Protein AF-A0A381PI68-F1 (afdb_monomer)

Foldseek 3Di:
DDWFWAWDWDQDPVDNVDTDIDIDTDDDVVVVVCVVVPGDTPDPPPPPPDDDPDDDDDDDPDPDDPVPDPDDDDDDDPVNVVVVCVVPNPDCVVVQCPDPQKDWAQPDPPVRDIQIDGNNHGSVPDDDDD

Organism: NCBI:txid408172

pLDDT: mean 78.52, std 11.23, range [45.91, 93.75]

Structure (mmCIF, N/CA/C/O backbone):
data_AF-A0A381PI68-F1
#
_entry.id   AF-A0A381PI68-F1
#
loop_
_atom_site.group_PDB
_atom_site.id
_atom_site.type_symbol
_atom_site.label_atom_id
_atom_site.label_alt_id
_atom_site.label_comp_id
_atom_site.label_asym_id
_atom_site.label_entity_id
_atom_site.label_seq_id
_atom_site.pdbx_PDB_ins_code
_atom_site.Cartn_x
_atom_site.Cartn_y
_atom_site.Cartn_z
_atom_site.occupancy
_atom_site.B_iso_or_equiv
_atom_site.auth_seq_id
_atom_site.auth_comp_id
_atom_site.auth_asym_id
_atom_site.auth_atom_id
_atom_site.pdbx_PDB_model_num
ATOM 1 N N . MET A 1 1 ? 10.286 -44.951 -38.950 1.00 45.91 1 MET A N 1
ATOM 2 C CA . MET A 1 1 ? 8.898 -45.271 -39.350 1.00 45.91 1 MET A CA 1
ATOM 3 C C . MET A 1 1 ? 8.007 -44.981 -38.154 1.00 45.91 1 MET A C 1
ATOM 5 O O . MET A 1 1 ? 8.326 -45.469 -37.080 1.00 45.91 1 MET A O 1
ATOM 9 N N . ALA A 1 2 ? 7.005 -44.110 -38.291 1.00 53.59 2 ALA A N 1
ATOM 10 C CA . ALA A 1 2 ? 6.186 -43.659 -37.165 1.00 53.59 2 ALA A CA 1
ATOM 11 C C . ALA A 1 2 ? 5.185 -44.749 -36.755 1.00 53.59 2 ALA A C 1
ATOM 13 O O . ALA A 1 2 ? 4.362 -45.183 -37.559 1.00 53.59 2 ALA A O 1
ATOM 14 N N . THR A 1 3 ? 5.280 -45.207 -35.513 1.00 60.28 3 THR A N 1
ATOM 15 C CA . THR A 1 3 ? 4.369 -46.188 -34.927 1.00 60.28 3 THR A CA 1
ATOM 16 C C . THR A 1 3 ? 3.064 -45.488 -34.554 1.00 60.28 3 THR A C 1
ATOM 18 O O . THR A 1 3 ? 3.074 -44.567 -33.743 1.00 60.28 3 THR A O 1
ATOM 21 N N . SER A 1 4 ? 1.945 -45.882 -35.161 1.00 66.75 4 SER A N 1
ATOM 22 C CA . SER A 1 4 ? 0.622 -45.303 -34.884 1.00 66.75 4 SER A CA 1
ATOM 23 C C . SER A 1 4 ? -0.114 -46.137 -33.839 1.00 66.75 4 SER A C 1
ATOM 25 O O . SER A 1 4 ? -0.150 -47.366 -33.916 1.00 66.75 4 SER A O 1
ATOM 27 N N . LEU A 1 5 ? -0.682 -45.456 -32.845 1.00 70.00 5 LEU A N 1
ATOM 28 C CA . LEU A 1 5 ? -1.455 -46.057 -31.764 1.00 70.00 5 LEU A CA 1
ATOM 29 C C . LEU A 1 5 ? -2.950 -45.836 -32.025 1.00 70.00 5 LEU A C 1
ATOM 31 O O . LEU A 1 5 ? -3.398 -44.702 -32.210 1.00 70.00 5 LEU A O 1
ATOM 35 N N . PHE A 1 6 ? -3.725 -46.918 -32.013 1.00 72.94 6 PHE A N 1
ATOM 36 C CA . PHE A 1 6 ? -5.169 -46.871 -32.247 1.00 72.94 6 PHE A CA 1
ATOM 37 C C . PHE A 1 6 ? -5.952 -47.255 -31.004 1.00 72.94 6 PHE A C 1
ATOM 39 O O . PHE A 1 6 ? -5.517 -48.084 -30.200 1.00 72.94 6 PHE A O 1
ATOM 46 N N . LEU A 1 7 ? -7.125 -46.643 -30.861 1.00 70.62 7 LEU A N 1
ATOM 47 C CA . LEU A 1 7 ? -7.999 -46.862 -29.723 1.00 70.62 7 LEU A CA 1
ATOM 48 C C . LEU A 1 7 ? -8.872 -48.103 -29.961 1.00 70.62 7 LEU A C 1
ATOM 50 O O . LEU A 1 7 ? -9.702 -48.116 -30.867 1.00 70.62 7 LEU A O 1
ATOM 54 N N . ALA A 1 8 ? -8.704 -49.137 -29.138 1.00 71.38 8 ALA A N 1
ATOM 55 C CA . ALA A 1 8 ? -9.555 -50.321 -29.146 1.00 71.38 8 ALA A CA 1
ATOM 56 C C . ALA A 1 8 ? -10.426 -50.339 -27.887 1.00 71.38 8 ALA A C 1
ATOM 58 O O . ALA A 1 8 ? -9.928 -50.258 -26.763 1.00 71.38 8 ALA A O 1
ATOM 59 N N . THR A 1 9 ? -11.742 -50.458 -28.070 1.00 69.94 9 THR A N 1
ATOM 60 C CA . THR A 1 9 ? -12.664 -50.702 -26.960 1.00 69.94 9 THR A CA 1
ATOM 61 C C . THR A 1 9 ? -12.859 -52.204 -26.803 1.00 69.94 9 THR A C 1
ATOM 63 O O . THR A 1 9 ? -13.320 -52.887 -27.717 1.00 69.94 9 THR A O 1
ATOM 66 N N . THR A 1 10 ? -12.467 -52.735 -25.652 1.00 66.75 10 THR A N 1
ATOM 67 C CA . THR A 1 10 ? -12.710 -54.129 -25.287 1.00 66.75 10 THR A CA 1
ATOM 68 C C . THR A 1 10 ? -13.835 -54.170 -24.258 1.00 66.75 10 THR A C 1
ATOM 70 O O . THR A 1 10 ? -13.947 -53.304 -23.385 1.00 66.75 10 THR A O 1
ATOM 73 N N . ARG A 1 11 ? -14.734 -55.147 -24.394 1.00 64.69 11 ARG A N 1
ATOM 74 C CA . ARG A 1 11 ? -15.806 -55.372 -23.420 1.00 64.69 11 ARG A CA 1
ATOM 75 C C . ARG A 1 11 ? -15.289 -56.311 -22.342 1.00 64.69 11 ARG A C 1
ATOM 77 O O . ARG A 1 11 ? -14.835 -57.408 -22.659 1.00 64.69 11 ARG A O 1
ATOM 84 N N . ASP A 1 12 ? -15.373 -55.882 -21.089 1.00 66.94 12 ASP A N 1
ATOM 85 C CA . ASP A 1 12 ? -14.990 -56.707 -19.948 1.00 66.94 12 ASP A CA 1
ATOM 86 C C . ASP A 1 12 ? -15.984 -57.876 -19.798 1.00 66.94 12 ASP A C 1
ATOM 88 O O . ASP A 1 12 ? -17.192 -57.672 -19.643 1.00 66.94 12 ASP A O 1
ATOM 92 N N . ILE A 1 13 ? -15.480 -59.112 -19.880 1.00 69.31 13 ILE A N 1
ATOM 93 C CA . ILE A 1 13 ? -16.290 -60.342 -19.824 1.00 69.31 13 ILE A CA 1
ATOM 94 C C . ILE A 1 13 ? -16.901 -60.552 -18.430 1.00 69.31 13 ILE A C 1
ATOM 96 O O . ILE A 1 13 ? -17.981 -61.133 -18.318 1.00 69.31 13 ILE A O 1
ATOM 100 N N . HIS A 1 14 ? -16.257 -60.054 -17.372 1.00 69.00 14 HIS A N 1
ATOM 101 C CA . HIS A 1 14 ? -16.737 -60.178 -15.995 1.00 69.00 14 HIS A CA 1
ATOM 102 C C . HIS A 1 14 ? -17.736 -59.079 -15.621 1.00 69.00 14 HIS A C 1
ATOM 104 O O . HIS A 1 14 ? -18.599 -59.290 -14.768 1.00 69.00 14 HIS A O 1
ATOM 110 N N . ASN A 1 15 ? -17.655 -57.906 -16.254 1.00 60.41 15 ASN A N 1
ATOM 111 C CA . ASN A 1 15 ? -18.507 -56.770 -15.919 1.00 60.41 15 ASN A CA 1
ATOM 112 C C . ASN A 1 15 ? -19.122 -56.119 -17.166 1.00 60.41 15 ASN A C 1
ATOM 114 O O . ASN A 1 15 ? -18.622 -55.121 -17.684 1.00 60.41 15 ASN A O 1
ATOM 118 N N . ARG A 1 16 ? -20.286 -56.638 -17.591 1.00 61.25 16 ARG A N 1
ATOM 119 C CA . ARG A 1 16 ? -21.037 -56.206 -18.793 1.00 61.25 16 ARG A CA 1
ATOM 120 C C . ARG A 1 16 ? -21.385 -54.710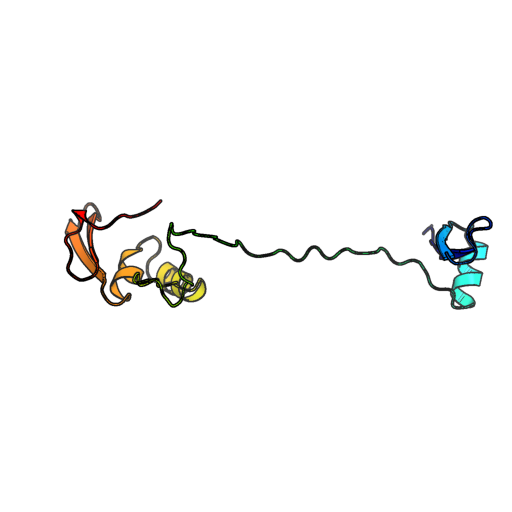 -18.875 1.00 61.25 16 ARG A C 1
ATOM 122 O O . ARG A 1 16 ? -21.850 -54.269 -19.923 1.00 61.25 16 ARG A O 1
ATOM 129 N N . LYS A 1 17 ? -21.204 -53.929 -17.805 1.00 62.56 17 LYS A N 1
ATOM 130 C CA . LYS A 1 17 ? -21.455 -52.477 -17.776 1.00 62.56 17 LYS A CA 1
ATOM 131 C C . LYS A 1 17 ? -20.201 -51.631 -18.051 1.00 62.56 17 LYS A C 1
ATOM 133 O O . LYS A 1 17 ? -20.335 -50.414 -18.145 1.00 62.56 17 LYS A O 1
ATOM 138 N N . LYS A 1 18 ? -19.006 -52.225 -18.164 1.00 56.44 18 LYS A N 1
ATOM 139 C CA . LYS A 1 18 ? -17.740 -51.491 -18.327 1.00 56.44 18 LYS A CA 1
ATOM 140 C C . LYS A 1 18 ? -17.110 -51.776 -19.693 1.00 56.44 18 LYS A C 1
ATOM 142 O O . LYS A 1 18 ? -16.768 -52.912 -20.007 1.00 56.44 18 LYS A O 1
ATOM 147 N N . ASN A 1 19 ? -16.939 -50.725 -20.491 1.00 61.22 19 ASN A N 1
ATOM 148 C CA . ASN A 1 19 ? -16.103 -50.761 -21.689 1.00 61.22 19 ASN A CA 1
ATOM 149 C C . ASN A 1 19 ? -14.704 -50.284 -21.290 1.00 61.22 19 ASN A C 1
ATOM 151 O O . ASN A 1 19 ? -14.563 -49.172 -20.780 1.00 61.22 19 ASN A O 1
ATOM 155 N N . VAL A 1 20 ? -13.686 -51.117 -21.501 1.00 63.50 20 VAL A N 1
ATOM 156 C CA . VAL A 1 20 ? -12.288 -50.762 -21.238 1.00 63.50 20 VAL A CA 1
ATOM 157 C C . VAL A 1 20 ? -11.684 -50.250 -22.537 1.00 63.50 20 VAL A C 1
ATOM 159 O O . VAL A 1 20 ? -11.781 -50.891 -23.584 1.00 63.50 20 VAL A O 1
ATOM 162 N N . VAL A 1 21 ? -11.092 -49.064 -22.480 1.00 68.25 21 VAL A N 1
ATOM 163 C CA . VAL A 1 21 ? -10.441 -48.432 -23.623 1.00 68.25 21 VAL A CA 1
ATOM 164 C C . VAL A 1 21 ? -8.940 -48.663 -23.493 1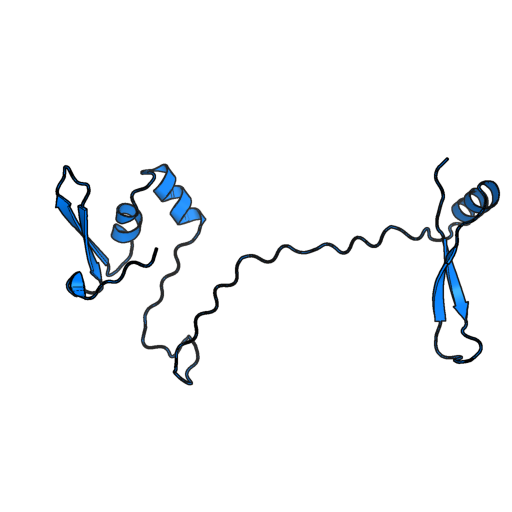.00 68.25 21 VAL A C 1
ATOM 166 O O . VAL A 1 21 ? -8.330 -48.230 -22.519 1.00 68.25 21 VAL A O 1
ATOM 169 N N . SER A 1 22 ? -8.355 -49.370 -24.456 1.00 62.09 22 SER A N 1
ATOM 170 C CA . SER A 1 22 ? -6.930 -49.709 -24.487 1.00 62.09 22 SER A CA 1
ATOM 171 C C . SER A 1 22 ? -6.317 -49.310 -25.819 1.00 62.09 22 SER A C 1
ATOM 173 O O . SER A 1 22 ? -6.974 -49.400 -26.858 1.00 62.09 22 SER A O 1
ATOM 175 N N . THR A 1 23 ? -5.049 -48.920 -25.806 1.00 70.94 23 THR A N 1
ATOM 176 C CA . THR A 1 23 ? -4.344 -48.544 -27.028 1.00 70.94 23 THR A CA 1
ATOM 177 C C . THR A 1 23 ? -3.558 -49.725 -27.578 1.00 70.94 23 THR A C 1
AT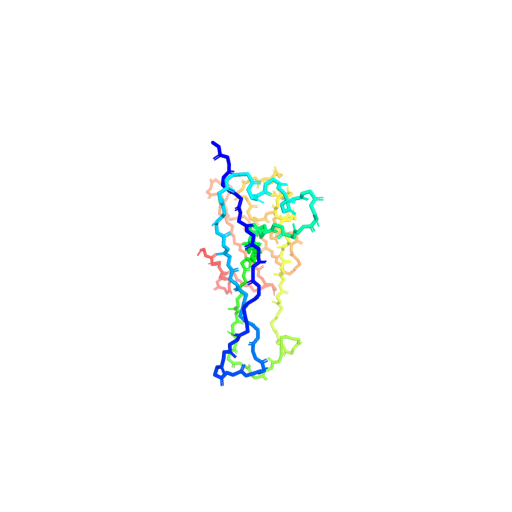OM 179 O O . THR A 1 23 ? -2.788 -50.349 -26.849 1.00 70.94 23 THR A O 1
ATOM 182 N N . ILE A 1 24 ? -3.745 -50.036 -28.860 1.00 71.31 24 ILE A N 1
ATOM 183 C CA . ILE A 1 24 ? -3.044 -51.130 -29.538 1.00 71.31 24 ILE A CA 1
ATOM 184 C C . ILE A 1 24 ? -2.048 -50.583 -30.557 1.00 71.31 24 ILE A C 1
ATOM 186 O O . ILE A 1 24 ? -2.306 -49.595 -31.249 1.00 71.31 24 ILE A O 1
ATOM 190 N N . ASN A 1 25 ? -0.898 -51.245 -30.633 1.00 71.62 25 ASN A N 1
ATOM 191 C CA . ASN A 1 25 ? 0.135 -50.990 -31.623 1.00 71.62 25 ASN A CA 1
ATOM 192 C C . ASN A 1 25 ? -0.028 -52.006 -32.758 1.00 71.62 25 ASN A C 1
ATOM 194 O O . ASN A 1 25 ? -0.071 -53.211 -32.506 1.00 71.62 25 ASN A O 1
ATOM 198 N N . LEU A 1 26 ? -0.172 -51.519 -33.987 1.00 74.62 26 LEU A N 1
ATOM 199 C CA . LEU A 1 26 ? -0.412 -52.346 -35.165 1.00 74.62 26 LEU A CA 1
ATOM 200 C C . LEU A 1 26 ? 0.767 -52.243 -36.136 1.00 74.62 26 LEU A C 1
ATOM 202 O O . LEU A 1 26 ? 1.454 -51.226 -36.220 1.00 74.62 26 LEU A O 1
ATOM 206 N N . SER A 1 27 ? 0.993 -53.322 -36.887 1.00 74.69 27 SER A N 1
ATOM 207 C CA . SER A 1 27 ? 2.003 -53.348 -37.949 1.00 74.69 27 SER A CA 1
ATOM 208 C C . SER A 1 27 ? 1.680 -52.337 -39.061 1.00 74.69 27 SER A C 1
ATOM 210 O O . SER A 1 27 ? 0.514 -52.045 -39.337 1.00 74.69 27 SER A O 1
ATOM 212 N N . GLY A 1 28 ? 2.717 -51.818 -39.727 1.00 74.38 28 GLY A N 1
ATOM 213 C CA . GLY A 1 28 ? 2.618 -50.617 -40.568 1.00 74.38 28 GLY A CA 1
ATOM 214 C C . GLY A 1 28 ? 1.549 -50.642 -41.670 1.00 74.38 28 GLY A C 1
ATOM 215 O O . GLY A 1 28 ? 0.906 -49.622 -41.901 1.00 74.38 28 GLY A O 1
ATOM 216 N N . TRP A 1 29 ? 1.305 -51.780 -42.329 1.00 81.94 29 TRP A N 1
ATOM 217 C CA . TRP A 1 29 ? 0.285 -51.865 -43.391 1.00 81.94 29 TRP A CA 1
ATOM 218 C C . TRP A 1 29 ? -1.146 -51.842 -42.837 1.00 81.94 29 TRP A C 1
ATOM 220 O O . TRP A 1 29 ? -2.036 -51.254 -43.449 1.00 81.94 29 TRP A O 1
ATOM 230 N N . VAL A 1 30 ? -1.365 -52.416 -41.650 1.00 76.38 30 VAL A N 1
ATOM 231 C CA . VAL A 1 30 ? -2.678 -52.416 -40.983 1.00 76.38 30 VAL A CA 1
ATOM 232 C C . VAL A 1 30 ? -3.026 -51.014 -40.490 1.00 76.38 30 VAL A C 1
ATOM 234 O O . VAL A 1 30 ? -4.166 -50.577 -40.632 1.00 76.38 30 VAL A O 1
ATOM 237 N N . SER A 1 31 ? -2.038 -50.274 -39.988 1.00 72.00 31 SER A N 1
ATOM 238 C CA . SER A 1 31 ? -2.218 -48.879 -39.595 1.00 72.00 31 SER A CA 1
ATOM 239 C C . SER A 1 31 ? -2.681 -47.990 -40.749 1.00 72.00 31 SER A C 1
ATOM 241 O O . SER A 1 31 ? -3.593 -47.189 -40.568 1.00 72.00 31 SER A O 1
ATOM 243 N N . ILE A 1 32 ? -2.093 -48.146 -41.941 1.00 77.44 32 ILE A N 1
ATOM 244 C CA . ILE A 1 32 ? -2.459 -47.357 -43.131 1.00 77.44 32 ILE A CA 1
ATOM 245 C C . ILE A 1 32 ? -3.916 -47.618 -43.532 1.00 77.44 32 ILE A C 1
ATOM 247 O O . ILE A 1 32 ? -4.663 -46.670 -43.773 1.00 77.44 32 ILE A O 1
ATOM 251 N N . LEU A 1 33 ? -4.337 -48.888 -43.545 1.00 82.19 33 LEU A N 1
ATOM 252 C CA . LEU A 1 33 ? -5.724 -49.272 -43.824 1.00 82.19 33 LEU A CA 1
ATOM 253 C C . LEU A 1 33 ? -6.699 -48.622 -42.827 1.00 82.19 33 LEU A C 1
ATOM 255 O O . LEU A 1 33 ? -7.737 -48.098 -43.224 1.00 82.19 33 LEU A O 1
ATOM 259 N N . LEU A 1 34 ? -6.359 -48.637 -41.536 1.00 78.12 34 LEU A N 1
ATOM 260 C CA . LEU A 1 34 ? -7.226 -48.122 -40.477 1.00 78.12 34 LEU A CA 1
ATOM 261 C C . LEU A 1 34 ? -7.385 -46.593 -40.545 1.00 78.12 34 LEU A C 1
ATOM 263 O O . LEU A 1 34 ? -8.489 -46.087 -40.349 1.00 78.12 34 LEU A O 1
ATOM 267 N N . VAL A 1 35 ? -6.309 -45.866 -40.880 1.00 76.81 35 VAL A N 1
ATOM 268 C CA . VAL A 1 35 ? -6.377 -44.417 -41.152 1.00 76.81 35 VAL A CA 1
ATOM 269 C C . VAL A 1 35 ? -7.301 -44.136 -42.335 1.00 76.81 35 VAL A C 1
ATOM 271 O O . VAL A 1 35 ? -8.129 -43.232 -42.260 1.00 76.81 35 VAL A O 1
ATOM 274 N N . LEU A 1 36 ? -7.194 -44.921 -43.409 1.00 79.94 36 LEU A N 1
ATOM 275 C CA . LEU A 1 36 ? -7.985 -44.725 -44.627 1.00 79.94 36 LEU A CA 1
ATOM 276 C C . LEU A 1 36 ? -9.477 -45.033 -44.417 1.00 79.94 36 LEU A C 1
ATOM 278 O O . LEU A 1 36 ? -10.332 -44.399 -45.026 1.00 79.94 36 LEU A O 1
ATOM 282 N N . LEU A 1 37 ? -9.784 -45.957 -43.503 1.00 82.38 37 LEU A N 1
ATOM 283 C CA . LEU A 1 37 ? -11.139 -46.261 -43.031 1.00 82.38 37 LEU A CA 1
ATOM 284 C C . LEU A 1 37 ? -11.637 -45.308 -41.927 1.00 82.38 37 LEU A C 1
ATOM 286 O O . LEU A 1 37 ? -12.722 -45.517 -41.389 1.00 82.38 37 LEU A O 1
ATOM 290 N N . GLY A 1 38 ? -10.873 -44.265 -41.585 1.00 72.19 38 GLY A N 1
ATOM 291 C CA . GLY A 1 38 ? -11.304 -43.209 -40.667 1.00 72.19 38 GLY A CA 1
ATOM 292 C C . GLY A 1 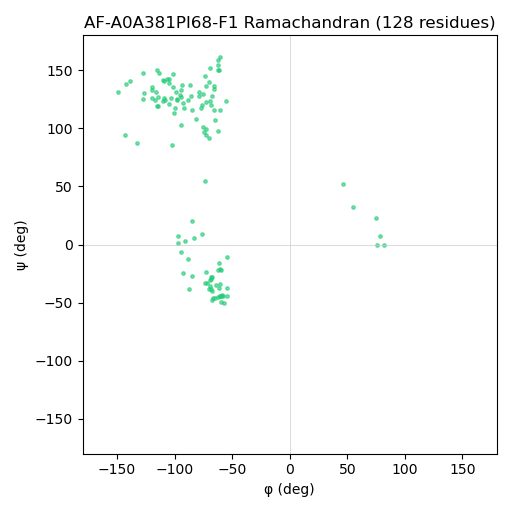38 ? -11.330 -43.601 -39.188 1.00 72.19 38 GLY A C 1
ATOM 293 O O . GLY A 1 38 ? -12.046 -42.976 -38.406 1.00 72.19 38 GLY A O 1
ATOM 294 N N . PHE A 1 39 ? -10.573 -44.618 -38.770 1.00 75.38 39 PHE A N 1
ATOM 295 C CA . PHE A 1 39 ? -10.491 -44.961 -37.350 1.00 75.38 39 PHE A CA 1
ATOM 296 C C . PHE A 1 39 ? -9.725 -43.894 -36.547 1.00 75.38 39 PHE A C 1
ATOM 298 O O . PHE A 1 39 ? -8.685 -43.403 -37.000 1.00 75.38 39 PHE A O 1
ATOM 305 N N . PRO A 1 40 ? -10.186 -43.564 -35.323 1.00 67.50 40 PRO A N 1
ATOM 306 C CA . PRO A 1 40 ? -9.569 -42.530 -34.504 1.00 67.50 40 PRO A CA 1
ATOM 307 C C . PRO A 1 40 ? -8.186 -42.971 -34.011 1.00 67.50 40 PRO A C 1
ATOM 309 O O . PRO A 1 40 ? -8.040 -43.994 -33.334 1.00 67.50 40 PRO A O 1
ATOM 312 N N . GLN A 1 41 ? -7.162 -42.174 -34.322 1.00 69.31 41 GLN A N 1
ATOM 313 C CA . GLN A 1 41 ? -5.851 -42.313 -33.692 1.00 69.31 41 GLN A CA 1
ATOM 314 C C . GLN A 1 41 ? -5.934 -41.818 -32.247 1.00 69.31 41 GLN A C 1
ATOM 316 O O . GLN A 1 41 ? -6.538 -40.778 -31.970 1.00 69.31 41 GLN A O 1
ATOM 321 N N . ALA A 1 42 ? -5.327 -42.559 -31.322 1.00 65.94 42 ALA A N 1
ATOM 322 C CA . ALA A 1 42 ? -5.198 -42.110 -29.945 1.00 65.94 42 ALA A CA 1
ATOM 323 C C . ALA A 1 42 ? -4.144 -40.994 -29.910 1.00 65.94 42 ALA A C 1
ATOM 325 O O . ALA A 1 42 ? -2.943 -41.262 -29.879 1.00 65.94 42 ALA A O 1
ATOM 326 N N . GLY A 1 43 ? -4.590 -39.739 -29.985 1.00 61.25 43 GLY A N 1
ATOM 327 C CA . GLY A 1 43 ? -3.711 -38.592 -29.785 1.00 61.25 43 GLY A CA 1
ATOM 328 C C . GLY A 1 43 ? -3.113 -38.610 -28.371 1.00 61.25 43 GLY A C 1
ATOM 329 O O . GLY A 1 43 ? -3.753 -39.121 -27.447 1.00 61.25 43 GLY A O 1
ATOM 330 N N . PRO A 1 44 ? -1.897 -38.075 -28.169 1.00 58.59 44 PRO A N 1
ATOM 331 C CA . PRO A 1 44 ? -1.361 -37.882 -26.827 1.00 58.59 44 PRO A CA 1
ATOM 332 C C . PRO A 1 44 ? -2.342 -37.040 -26.001 1.00 58.59 44 PRO A C 1
ATOM 334 O O . PRO A 1 44 ? -2.715 -35.935 -26.394 1.00 58.59 44 PRO A O 1
ATOM 337 N N . ILE A 1 45 ? -2.775 -37.572 -24.856 1.00 55.31 45 ILE A N 1
ATOM 338 C CA . ILE A 1 45 ? -3.543 -36.818 -23.863 1.00 55.31 45 ILE A CA 1
ATOM 339 C C . ILE A 1 45 ? -2.566 -35.817 -23.246 1.00 55.31 45 ILE A C 1
ATOM 341 O O . ILE A 1 45 ? -1.840 -36.139 -22.308 1.00 55.31 45 ILE A O 1
ATOM 345 N N . PHE A 1 46 ? -2.500 -34.611 -23.805 1.00 47.69 46 PHE A N 1
ATOM 346 C CA . PHE A 1 46 ? -1.809 -33.508 -23.158 1.00 47.69 46 PHE A CA 1
ATOM 347 C C . PHE A 1 46 ? -2.693 -33.027 -22.012 1.00 47.69 46 PHE A C 1
ATOM 349 O O . PHE A 1 46 ? -3.642 -32.271 -22.213 1.00 47.69 46 PHE A O 1
ATOM 356 N N . ALA A 1 47 ? -2.402 -33.499 -20.801 1.00 57.00 47 ALA A N 1
ATOM 357 C CA . ALA A 1 47 ? -2.849 -32.817 -19.600 1.00 57.00 47 ALA A CA 1
ATOM 358 C C . ALA A 1 47 ? -2.194 -31.430 -19.614 1.00 57.00 47 ALA A C 1
ATOM 360 O O . ALA A 1 47 ? -1.015 -31.297 -19.293 1.00 57.00 47 ALA A O 1
ATOM 361 N N . GLN A 1 48 ? -2.926 -30.412 -20.070 1.00 56.34 48 GLN A N 1
ATOM 362 C CA . GLN A 1 48 ? -2.484 -29.034 -19.920 1.00 56.34 48 GLN A CA 1
ATOM 363 C C . GLN A 1 48 ? -2.456 -28.727 -18.425 1.00 56.34 48 GLN A C 1
ATOM 365 O O . GLN A 1 48 ? -3.495 -28.640 -17.776 1.00 56.34 48 GLN A O 1
ATOM 370 N N . GLN A 1 49 ? -1.252 -28.644 -17.869 1.00 58.12 49 GLN A N 1
ATOM 371 C CA . GLN A 1 49 ? -1.034 -28.125 -16.530 1.00 58.12 49 GLN A CA 1
ATOM 372 C C . GLN A 1 49 ? -1.234 -26.614 -16.606 1.00 58.12 49 GLN A C 1
ATOM 374 O O . GLN A 1 49 ? -0.362 -25.885 -17.072 1.00 58.12 49 GLN A O 1
ATOM 379 N N . GLU A 1 50 ? -2.416 -26.161 -16.205 1.00 65.62 50 GLU A N 1
ATOM 380 C CA . GLU A 1 50 ? -2.687 -24.746 -15.996 1.00 65.62 50 GLU A CA 1
ATOM 381 C C . GLU A 1 50 ? -1.821 -24.272 -14.823 1.00 65.62 50 GLU A C 1
ATOM 383 O O . GLU A 1 50 ? -1.915 -24.786 -13.705 1.00 65.62 50 GLU A O 1
ATOM 388 N N . ILE A 1 51 ? -0.895 -23.357 -15.106 1.00 66.00 51 ILE A N 1
ATOM 389 C CA . ILE A 1 51 ? 0.002 -22.787 -14.103 1.00 66.00 51 ILE A CA 1
ATOM 390 C C . ILE A 1 51 ? -0.834 -21.793 -13.295 1.00 66.00 51 ILE A C 1
ATOM 392 O O . ILE A 1 51 ? -1.127 -20.699 -13.768 1.00 66.00 51 ILE A O 1
ATOM 396 N N . VAL A 1 52 ? -1.263 -22.201 -12.101 1.00 70.50 52 VAL A N 1
ATOM 397 C CA . VAL A 1 52 ? -2.007 -21.336 -11.179 1.00 70.50 52 VAL A CA 1
ATOM 398 C C . VAL A 1 52 ? -1.032 -20.351 -10.534 1.00 70.50 52 VAL A C 1
ATOM 400 O O . VAL A 1 52 ? 0.020 -20.751 -10.035 1.00 70.50 52 VAL A O 1
ATOM 403 N N . GLU A 1 53 ? -1.384 -19.067 -10.569 1.00 74.62 53 GLU A N 1
ATOM 404 C CA . GLU A 1 53 ? -0.624 -17.980 -9.947 1.00 74.62 53 GLU A CA 1
ATOM 405 C C . GLU A 1 53 ? -0.546 -18.148 -8.417 1.00 74.62 53 GLU A C 1
ATOM 407 O O . GLU A 1 53 ? -1.336 -18.873 -7.809 1.00 74.62 53 GLU A O 1
ATOM 412 N N . GLU A 1 54 ? 0.436 -17.510 -7.778 1.00 73.75 54 GLU A N 1
ATOM 413 C CA . GLU A 1 54 ? 0.677 -17.643 -6.341 1.00 73.75 54 GLU A CA 1
ATOM 414 C C . GLU A 1 54 ? -0.535 -17.175 -5.514 1.00 73.75 54 GLU A C 1
ATOM 416 O O . GLU A 1 54 ? -0.895 -15.999 -5.497 1.00 73.75 54 GLU A O 1
ATOM 421 N N . ILE A 1 55 ? -1.156 -18.102 -4.778 1.00 77.88 55 ILE A N 1
ATOM 422 C CA . ILE A 1 55 ? -2.292 -17.800 -3.900 1.00 77.88 55 ILE A CA 1
ATOM 423 C C . ILE A 1 55 ? -1.779 -17.542 -2.482 1.00 77.88 55 ILE A C 1
ATOM 425 O O . ILE A 1 55 ? -1.499 -18.471 -1.719 1.00 77.88 55 ILE A O 1
ATOM 429 N N . VAL A 1 56 ? -1.714 -16.270 -2.092 1.00 78.44 56 VAL A N 1
ATOM 430 C CA . VAL A 1 56 ? -1.378 -15.876 -0.717 1.00 78.44 56 VAL A CA 1
ATOM 431 C C . VAL A 1 56 ? -2.619 -15.982 0.175 1.00 78.44 56 VAL A C 1
ATOM 433 O O . VAL A 1 56 ? -3.530 -15.157 0.107 1.00 78.44 56 VAL A O 1
ATOM 436 N N . VAL A 1 57 ? -2.653 -16.981 1.063 1.00 76.69 57 VAL A N 1
ATOM 437 C CA . VAL A 1 57 ? -3.743 -17.163 2.039 1.00 76.69 57 VAL A CA 1
ATOM 438 C C . VAL A 1 57 ? -3.319 -16.637 3.411 1.00 76.69 57 VAL A C 1
ATOM 440 O O . VAL A 1 57 ? -2.453 -17.211 4.071 1.00 76.69 57 VAL A O 1
ATOM 443 N N . LYS A 1 58 ? -3.965 -15.564 3.886 1.00 75.75 58 LYS A N 1
ATOM 444 C CA . LYS A 1 58 ? -3.747 -15.006 5.231 1.00 75.75 58 LYS A CA 1
ATOM 445 C C . LYS A 1 58 ? -4.969 -15.252 6.115 1.00 75.75 58 LYS A C 1
ATOM 447 O O . LYS A 1 58 ? -6.074 -14.841 5.783 1.00 75.75 58 LYS A O 1
ATOM 452 N N . SER A 1 59 ? -4.765 -15.906 7.258 1.00 74.94 59 SER A N 1
ATOM 453 C CA . SER A 1 59 ? -5.821 -16.173 8.241 1.00 74.94 59 SER A CA 1
ATOM 454 C C . SER A 1 59 ? -5.738 -15.196 9.412 1.00 74.94 59 SER A C 1
ATOM 456 O O . SER A 1 59 ? -4.661 -14.925 9.945 1.00 74.94 59 SER A O 1
ATOM 458 N N . THR A 1 60 ? -6.883 -14.668 9.832 1.00 79.69 60 THR A N 1
ATOM 459 C CA . THR A 1 60 ? -7.026 -13.900 11.074 1.00 79.69 60 THR A CA 1
ATOM 460 C C . THR A 1 60 ? -7.765 -14.769 12.091 1.00 79.69 60 THR A C 1
ATOM 462 O O . THR A 1 60 ? -8.697 -15.483 11.729 1.00 79.69 60 THR A O 1
ATOM 465 N N . ARG A 1 61 ? -7.402 -14.709 13.383 1.00 83.19 61 ARG A N 1
ATOM 466 C CA . ARG A 1 61 ? -8.102 -15.427 14.472 1.00 83.19 61 ARG A CA 1
ATOM 467 C C . ARG A 1 61 ? -9.456 -14.768 14.795 1.00 83.19 61 ARG A C 1
ATOM 469 O O . ARG A 1 61 ? -9.717 -14.366 15.924 1.00 83.19 61 ARG A O 1
ATOM 476 N N . ASN A 1 62 ? -10.307 -14.603 13.792 1.00 77.00 62 ASN A N 1
ATOM 477 C CA . ASN A 1 62 ? -11.630 -14.013 13.912 1.00 77.00 62 ASN A CA 1
ATOM 478 C C . ASN A 1 62 ? -12.608 -14.815 13.047 1.00 77.00 62 ASN A C 1
ATOM 480 O O . ASN A 1 62 ? -12.271 -15.222 11.943 1.00 77.00 62 ASN A O 1
ATOM 484 N N . ARG A 1 63 ? -13.830 -15.035 13.534 1.00 82.31 63 ARG A N 1
ATOM 485 C CA . ARG A 1 63 ? -14.861 -15.833 12.843 1.00 82.31 63 ARG A CA 1
ATOM 486 C C . ARG A 1 63 ? -15.669 -15.016 11.820 1.00 82.31 63 ARG A C 1
ATOM 488 O O . ARG A 1 63 ? -16.794 -15.386 11.505 1.00 82.31 63 ARG A O 1
ATOM 495 N N . ARG A 1 64 ? -15.142 -13.877 11.360 1.00 81.12 64 ARG A N 1
ATOM 496 C CA . ARG A 1 64 ? -15.820 -12.953 10.433 1.00 81.12 64 ARG A CA 1
ATOM 497 C C . ARG A 1 64 ? -15.296 -13.138 9.009 1.00 81.12 64 ARG A C 1
ATOM 499 O O . ARG A 1 64 ? -14.108 -13.407 8.836 1.00 81.12 64 ARG A O 1
ATOM 506 N N . SER A 1 65 ? -16.169 -12.957 8.014 1.00 82.31 65 SER A N 1
ATOM 507 C CA . SER A 1 65 ? -15.779 -12.878 6.599 1.00 82.31 65 SER A CA 1
ATOM 508 C C . SER A 1 65 ? -14.827 -11.699 6.358 1.00 82.31 65 SER A C 1
ATOM 510 O O . SER A 1 65 ? -14.744 -10.786 7.183 1.00 82.31 65 SER A O 1
ATOM 512 N N . PHE A 1 66 ? -14.097 -11.720 5.236 1.00 80.06 66 PHE A N 1
ATOM 513 C CA . PHE A 1 66 ? -13.135 -10.670 4.879 1.00 80.06 66 PHE A CA 1
ATOM 514 C C . PHE A 1 66 ? -13.768 -9.268 4.878 1.00 80.06 66 PHE A C 1
ATOM 516 O O . PHE A 1 66 ? -13.222 -8.358 5.493 1.00 80.06 66 PHE A O 1
ATOM 523 N N . GLU A 1 67 ? -14.968 -9.126 4.308 1.00 81.75 67 GLU A N 1
ATOM 524 C CA . GLU A 1 67 ? -15.728 -7.863 4.270 1.00 81.75 67 GLU A CA 1
ATOM 525 C C . GLU A 1 67 ? -16.063 -7.297 5.663 1.00 81.75 67 GLU A C 1
ATOM 527 O O . GLU A 1 67 ? -16.300 -6.103 5.814 1.00 81.75 67 GLU A O 1
ATOM 532 N N . GLY A 1 68 ? -16.074 -8.142 6.700 1.00 82.06 68 GLY A N 1
ATOM 533 C CA . GLY A 1 68 ? -16.342 -7.753 8.086 1.00 82.06 68 GLY A CA 1
ATOM 534 C C . GLY A 1 68 ? -15.089 -7.516 8.934 1.00 82.06 68 GLY A C 1
ATOM 535 O O . GLY A 1 68 ? -15.202 -7.389 10.162 1.00 82.06 68 GLY A O 1
ATOM 536 N N . GLN A 1 69 ? -13.894 -7.522 8.332 1.00 83.19 69 GLN A N 1
ATOM 537 C CA . GLN A 1 69 ? -12.654 -7.235 9.050 1.00 83.19 69 GLN A CA 1
ATOM 538 C C . GLN A 1 69 ? -12.492 -5.719 9.242 1.00 83.19 69 GLN A C 1
ATOM 540 O O . GLN A 1 69 ? -12.583 -4.963 8.280 1.00 83.19 69 GLN A O 1
ATOM 545 N N . PRO A 1 70 ? -12.181 -5.243 10.461 1.00 83.00 70 PRO A N 1
ATOM 546 C CA . PRO A 1 70 ? -11.955 -3.819 10.724 1.00 83.00 70 PRO A CA 1
ATOM 547 C C . PRO A 1 70 ? -10.580 -3.330 10.228 1.00 83.00 70 PRO A C 1
ATOM 549 O O . PRO A 1 70 ? -10.148 -2.234 10.576 1.00 83.00 70 PRO A O 1
ATOM 552 N N . THR A 1 71 ? -9.851 -4.154 9.473 1.00 84.00 71 THR A N 1
ATOM 553 C CA . THR A 1 71 ? -8.509 -3.854 8.976 1.00 84.00 71 THR A CA 1
ATOM 554 C C . THR A 1 71 ? -8.588 -3.521 7.496 1.00 84.00 71 THR A C 1
ATOM 556 O O . THR A 1 71 ? -9.000 -4.354 6.694 1.00 84.00 71 THR A O 1
ATOM 559 N N . ARG A 1 72 ? -8.151 -2.314 7.130 1.00 85.75 72 ARG A N 1
ATOM 560 C CA . ARG A 1 72 ? -8.010 -1.917 5.730 1.00 85.75 72 ARG A CA 1
ATOM 561 C C . ARG A 1 72 ? -6.884 -2.720 5.076 1.00 85.75 72 ARG A C 1
ATOM 563 O O . ARG A 1 72 ? -5.769 -2.739 5.594 1.00 85.75 72 ARG A O 1
ATOM 570 N N . VAL A 1 73 ? -7.181 -3.342 3.941 1.00 86.44 73 VAL A N 1
ATOM 571 C CA . VAL A 1 73 ? -6.207 -4.030 3.088 1.00 86.44 73 VAL A CA 1
ATOM 572 C C . VAL A 1 73 ? -6.224 -3.356 1.725 1.00 86.44 73 VAL A C 1
ATOM 574 O O . VAL A 1 73 ? -7.292 -3.105 1.174 1.00 86.44 73 VAL A O 1
ATOM 577 N N . GLU A 1 74 ? -5.042 -3.054 1.208 1.00 86.69 74 GLU A N 1
ATOM 578 C CA . GLU A 1 74 ? -4.840 -2.453 -0.105 1.00 86.69 74 GLU A CA 1
ATOM 579 C C . GLU A 1 74 ? -3.861 -3.339 -0.869 1.00 86.69 74 GLU A C 1
ATOM 581 O O . GLU A 1 74 ? -2.844 -3.761 -0.315 1.00 86.69 74 GLU A O 1
ATOM 586 N N . VAL A 1 75 ? -4.221 -3.687 -2.102 1.00 87.88 75 VAL A N 1
ATOM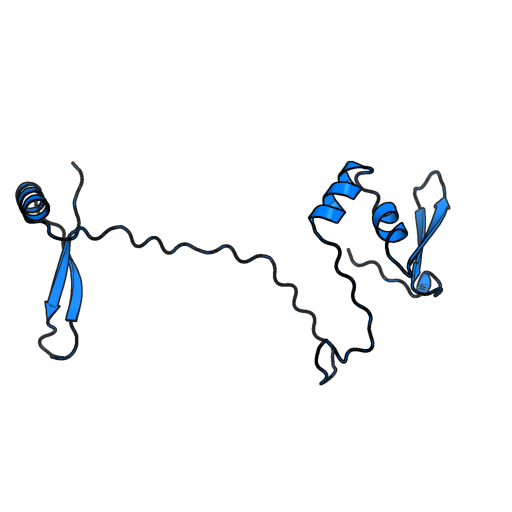 587 C CA . VAL A 1 75 ? -3.424 -4.547 -2.977 1.00 87.88 75 VAL A CA 1
ATOM 588 C C . VAL A 1 75 ? -2.997 -3.695 -4.157 1.00 87.88 75 VAL A C 1
ATOM 590 O O . VAL A 1 75 ? -3.849 -3.182 -4.877 1.00 87.88 75 VAL A O 1
ATOM 593 N N . LEU A 1 76 ? -1.687 -3.545 -4.326 1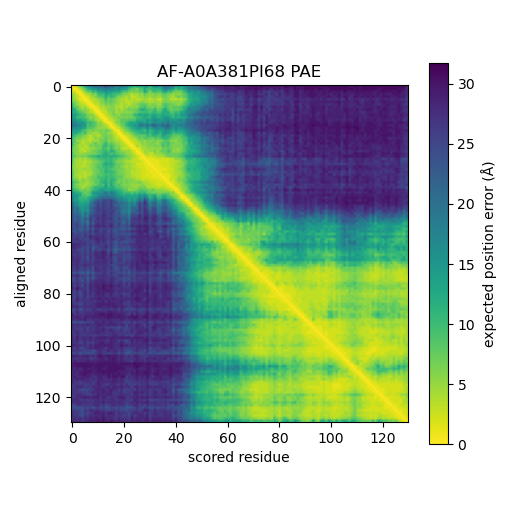.00 88.00 76 LEU A N 1
ATOM 594 C CA . LEU A 1 76 ? -1.103 -2.862 -5.474 1.00 88.00 76 LEU A CA 1
ATOM 595 C C . LEU A 1 76 ? -0.957 -3.871 -6.613 1.00 88.00 76 LEU A C 1
ATOM 597 O O . LEU A 1 76 ? -0.411 -4.960 -6.412 1.00 88.00 76 LEU A O 1
ATOM 601 N N . GLY A 1 77 ? -1.470 -3.522 -7.790 1.00 89.50 77 GLY A N 1
ATOM 602 C CA . GLY A 1 77 ? -1.395 -4.384 -8.968 1.00 89.50 77 GLY A CA 1
ATOM 603 C C . GLY A 1 77 ? 0.036 -4.510 -9.496 1.00 89.50 77 GLY A C 1
ATOM 604 O O . GLY A 1 77 ? 0.845 -3.592 -9.360 1.00 89.50 77 GLY A O 1
ATOM 605 N N . GLY A 1 78 ? 0.356 -5.632 -10.148 1.00 89.06 78 GLY A N 1
ATOM 606 C CA . GLY A 1 78 ? 1.688 -5.847 -10.731 1.00 89.06 78 GLY A CA 1
ATOM 607 C C . GLY A 1 78 ? 2.064 -4.808 -11.798 1.00 89.06 78 GLY A C 1
ATOM 608 O O . GLY A 1 78 ? 3.222 -4.409 -11.892 1.00 89.06 78 GLY A O 1
ATOM 609 N N . GLU A 1 79 ? 1.084 -4.325 -12.562 1.00 87.81 79 GLU A N 1
ATOM 610 C CA . GLU A 1 79 ? 1.262 -3.290 -13.591 1.00 87.81 79 GLU A CA 1
ATOM 611 C C . GLU A 1 79 ? 1.647 -1.936 -12.981 1.00 87.81 79 GLU A C 1
ATOM 613 O O . GLU A 1 79 ? 2.620 -1.322 -13.416 1.00 87.81 79 GLU A O 1
ATOM 618 N N . GLU A 1 80 ? 0.948 -1.518 -11.922 1.00 86.38 80 GLU A N 1
ATOM 619 C CA . GLU A 1 80 ? 1.245 -0.294 -11.170 1.00 86.38 80 GLU A CA 1
ATOM 620 C C . GLU A 1 80 ? 2.652 -0.354 -10.563 1.00 86.38 80 GLU A C 1
ATOM 622 O O . GLU A 1 80 ? 3.442 0.585 -10.691 1.00 86.38 80 GLU A O 1
ATOM 627 N N . ILE A 1 81 ? 3.008 -1.496 -9.966 1.00 89.06 81 ILE A N 1
ATOM 628 C CA . ILE A 1 81 ? 4.353 -1.718 -9.426 1.00 89.06 81 ILE A CA 1
ATOM 629 C C . ILE A 1 81 ? 5.401 -1.598 -10.534 1.00 89.06 81 ILE A C 1
ATOM 631 O O . ILE A 1 81 ? 6.427 -0.954 -10.321 1.00 89.06 81 ILE A O 1
ATOM 635 N N . ASN A 1 82 ? 5.163 -2.183 -11.709 1.00 89.38 82 ASN A N 1
ATOM 636 C CA . ASN A 1 82 ? 6.113 -2.156 -12.820 1.00 89.38 82 ASN A CA 1
ATOM 637 C C . ASN A 1 82 ? 6.282 -0.743 -13.402 1.00 89.38 82 ASN A C 1
ATOM 639 O O . ASN A 1 82 ? 7.402 -0.312 -13.679 1.00 89.38 82 ASN A O 1
ATOM 643 N N . GLU A 1 83 ? 5.195 0.020 -13.530 1.00 88.06 83 GLU A N 1
ATOM 644 C CA . GLU A 1 83 ? 5.257 1.413 -13.975 1.00 88.06 83 GLU A CA 1
ATOM 645 C C . GLU A 1 83 ? 6.119 2.257 -13.024 1.00 88.06 83 GLU A C 1
ATOM 647 O O . GLU A 1 83 ? 7.064 2.930 -13.454 1.00 88.06 83 GLU A O 1
ATOM 652 N N . LYS A 1 84 ? 5.860 2.166 -11.714 1.00 87.25 84 LYS A N 1
ATOM 653 C CA . LYS A 1 84 ? 6.632 2.916 -10.714 1.00 87.25 84 LYS A CA 1
ATOM 654 C C . LYS A 1 84 ? 8.065 2.403 -10.585 1.00 87.25 84 LYS A C 1
ATOM 656 O O . LYS A 1 84 ? 8.986 3.207 -10.432 1.00 87.25 84 LYS A O 1
ATOM 661 N N . ALA A 1 85 ? 8.285 1.097 -10.710 1.00 86.50 85 ALA A N 1
ATOM 662 C CA . ALA A 1 85 ? 9.622 0.513 -10.720 1.00 86.50 85 ALA A CA 1
ATOM 663 C C . ALA A 1 85 ? 10.444 0.980 -11.931 1.00 86.50 85 ALA A C 1
ATOM 665 O O . ALA A 1 85 ? 11.641 1.211 -11.785 1.00 86.50 85 ALA A O 1
ATOM 666 N N . ASN A 1 86 ? 9.821 1.187 -13.096 1.00 88.81 86 ASN A N 1
ATOM 667 C CA . ASN A 1 86 ? 10.505 1.744 -14.266 1.00 88.81 86 ASN A CA 1
ATOM 668 C C . ASN A 1 86 ? 10.829 3.235 -14.110 1.00 88.81 86 ASN A C 1
ATOM 670 O O . ASN A 1 86 ? 11.863 3.687 -14.597 1.00 88.81 86 ASN A O 1
ATOM 674 N N . MET A 1 87 ? 9.987 4.002 -13.411 1.00 88.50 87 MET A N 1
ATOM 675 C CA . MET A 1 87 ? 10.268 5.412 -13.118 1.00 88.50 87 MET A CA 1
ATOM 676 C C . MET A 1 87 ? 11.458 5.577 -12.156 1.00 88.50 87 MET A C 1
ATOM 678 O O . MET A 1 87 ? 12.351 6.386 -12.414 1.00 88.50 87 MET A O 1
ATOM 682 N N . LYS A 1 88 ? 11.481 4.826 -11.045 1.00 84.94 88 LYS A N 1
ATOM 683 C CA . LYS A 1 88 ? 12.591 4.803 -10.076 1.00 84.94 88 LYS A CA 1
ATOM 684 C C . LYS A 1 88 ? 12.799 3.386 -9.527 1.00 84.94 88 LYS A C 1
ATOM 686 O O . LYS A 1 88 ? 12.163 3.015 -8.535 1.00 84.94 88 LYS A O 1
ATOM 691 N N . PRO A 1 89 ? 13.706 2.594 -10.122 1.00 82.00 89 PRO A N 1
ATOM 692 C CA . PRO A 1 89 ? 13.906 1.217 -9.697 1.00 82.00 89 PRO A CA 1
ATOM 693 C C . PRO A 1 89 ? 14.479 1.161 -8.280 1.00 82.00 89 PRO A C 1
ATOM 695 O O . PRO A 1 89 ? 15.420 1.876 -7.938 1.00 82.00 89 PRO A O 1
ATOM 698 N N . GLY A 1 90 ? 13.899 0.295 -7.449 1.00 81.12 90 GLY A N 1
ATOM 699 C CA . GLY A 1 90 ? 14.331 0.082 -6.066 1.00 81.12 90 GLY A CA 1
ATOM 700 C C . GLY A 1 90 ? 13.812 1.103 -5.046 1.00 81.12 90 GLY A C 1
ATOM 701 O O . GLY A 1 90 ? 14.103 0.950 -3.859 1.00 81.12 90 GLY A O 1
ATOM 702 N N . ASP A 1 91 ? 13.020 2.102 -5.457 1.00 86.06 91 ASP A N 1
ATOM 703 C CA . ASP A 1 91 ? 12.433 3.090 -4.544 1.00 86.06 91 ASP A CA 1
ATOM 704 C C . ASP A 1 91 ? 10.948 2.813 -4.247 1.00 86.06 91 ASP A C 1
ATOM 706 O O . ASP A 1 91 ? 10.041 3.389 -4.849 1.00 86.06 91 ASP A O 1
ATOM 710 N N . ILE A 1 92 ? 10.688 1.961 -3.248 1.00 87.12 92 ILE A N 1
ATOM 711 C CA . ILE A 1 92 ? 9.323 1.660 -2.774 1.00 87.12 92 ILE A CA 1
ATOM 712 C C . ILE A 1 92 ? 8.583 2.892 -2.224 1.00 87.12 92 ILE A C 1
ATOM 714 O O . ILE A 1 92 ? 7.364 2.883 -2.077 1.00 87.12 92 ILE A O 1
ATOM 718 N N . ARG A 1 93 ? 9.287 3.988 -1.927 1.00 87.12 93 ARG A N 1
ATOM 719 C CA . ARG A 1 93 ? 8.676 5.194 -1.349 1.00 87.12 93 ARG A CA 1
ATOM 720 C C . ARG A 1 93 ? 7.784 5.903 -2.333 1.00 87.12 93 ARG A C 1
ATOM 722 O O . ARG A 1 93 ? 6.831 6.543 -1.912 1.00 87.12 93 ARG A O 1
ATOM 729 N N . MET A 1 94 ? 8.107 5.815 -3.617 1.00 86.62 94 MET A N 1
ATOM 730 C CA . MET A 1 94 ? 7.287 6.430 -4.645 1.00 86.62 94 MET A CA 1
ATOM 731 C C . MET A 1 94 ? 5.910 5.766 -4.690 1.00 86.62 94 MET A C 1
ATOM 733 O O . MET A 1 94 ? 4.913 6.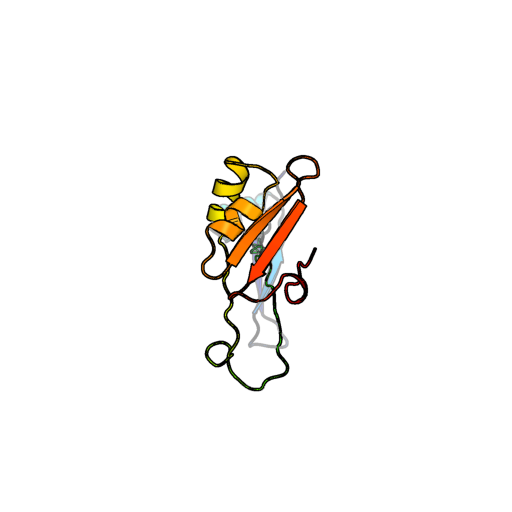469 -4.609 1.00 86.62 94 MET A O 1
ATOM 737 N N . LEU A 1 95 ? 5.869 4.429 -4.662 1.00 90.06 95 LEU A N 1
ATOM 738 C CA . LEU A 1 95 ? 4.627 3.659 -4.527 1.00 90.06 95 LEU A CA 1
ATOM 739 C C . LEU A 1 95 ? 3.865 4.037 -3.248 1.00 90.06 95 LEU A C 1
ATOM 741 O O . LEU A 1 95 ? 2.686 4.378 -3.282 1.00 90.06 95 LEU A O 1
ATOM 745 N N . LEU A 1 96 ? 4.558 4.037 -2.108 1.00 89.75 96 LEU A N 1
ATOM 746 C CA . LEU A 1 96 ? 3.930 4.311 -0.813 1.00 89.75 96 LEU A CA 1
ATOM 747 C C . LEU A 1 96 ? 3.442 5.758 -0.654 1.00 89.75 96 LEU A C 1
ATOM 749 O O . LEU A 1 96 ? 2.497 5.988 0.091 1.00 89.75 96 LEU A O 1
ATOM 753 N N . ASN A 1 97 ? 4.059 6.731 -1.328 1.00 89.00 97 ASN A N 1
ATOM 754 C CA . ASN A 1 97 ? 3.613 8.128 -1.307 1.00 89.00 97 ASN A CA 1
ATOM 755 C C . ASN A 1 97 ? 2.333 8.360 -2.113 1.00 89.00 97 ASN A C 1
ATOM 757 O O . ASN A 1 97 ? 1.622 9.328 -1.852 1.00 89.00 97 ASN A O 1
ATOM 761 N N . GLU A 1 98 ? 2.042 7.493 -3.079 1.00 88.06 98 GLU A N 1
ATOM 762 C CA . GLU A 1 98 ? 0.799 7.535 -3.852 1.00 88.06 98 GLU A CA 1
ATOM 763 C C . GLU A 1 98 ? -0.325 6.736 -3.177 1.00 88.06 98 GLU A C 1
ATOM 765 O O . GLU A 1 98 ? -1.501 6.896 -3.499 1.00 88.06 98 GLU A O 1
ATOM 770 N N . THR A 1 99 ? 0.020 5.931 -2.170 1.00 91.06 99 THR A N 1
ATOM 771 C CA . THR A 1 99 ? -0.944 5.169 -1.383 1.00 91.06 99 THR A CA 1
ATOM 772 C C . THR A 1 99 ? -1.626 6.059 -0.341 1.00 91.06 99 THR A C 1
ATOM 774 O O . THR A 1 99 ? -0.999 6.722 0.489 1.00 91.06 99 THR A O 1
ATOM 777 N N . THR A 1 100 ? -2.954 6.040 -0.329 1.00 90.81 100 THR A N 1
ATOM 778 C CA . THR A 1 100 ? -3.748 6.861 0.597 1.00 90.81 100 THR A CA 1
ATOM 779 C C . THR A 1 100 ? -3.555 6.448 2.060 1.00 90.81 100 THR A C 1
ATOM 781 O O . THR A 1 100 ? -3.590 5.271 2.417 1.00 90.81 100 THR A O 1
ATOM 784 N N . GLY A 1 101 ? -3.407 7.434 2.949 1.00 90.12 101 GLY A N 1
ATOM 785 C CA . GLY A 1 101 ? -3.219 7.193 4.384 1.00 90.12 101 GLY A CA 1
ATOM 786 C C . GLY A 1 101 ? -1.800 6.766 4.774 1.00 90.12 101 GLY A C 1
ATOM 787 O O . GLY A 1 101 ? -1.578 6.448 5.942 1.00 90.12 101 GLY A O 1
ATOM 788 N N . ILE A 1 102 ? -0.844 6.785 3.842 1.00 93.75 102 ILE A N 1
ATOM 789 C CA . ILE A 1 102 ? 0.581 6.584 4.113 1.00 93.75 102 ILE A CA 1
ATOM 790 C C . ILE A 1 102 ? 1.316 7.915 3.932 1.00 93.75 102 ILE A C 1
ATOM 792 O O . ILE A 1 102 ? 0.998 8.712 3.055 1.00 93.75 102 ILE A O 1
ATOM 796 N N . GLN A 1 103 ? 2.287 8.184 4.802 1.00 92.62 103 GLN A N 1
ATOM 797 C CA . GLN A 1 103 ? 3.193 9.322 4.682 1.00 92.62 103 GLN A CA 1
ATOM 798 C C . GLN A 1 103 ? 4.628 8.822 4.778 1.00 92.62 103 GLN A C 1
ATOM 800 O O . GLN A 1 103 ? 5.002 8.190 5.771 1.00 92.62 103 GLN A O 1
ATOM 805 N N . VAL A 1 104 ? 5.448 9.139 3.780 1.00 92.31 104 VAL A N 1
ATOM 806 C CA . VAL A 1 104 ? 6.875 8.816 3.794 1.00 92.31 104 VAL A CA 1
ATOM 807 C C . VAL A 1 104 ? 7.680 10.093 4.000 1.00 92.31 104 VAL A C 1
ATOM 809 O O . VAL A 1 104 ? 7.559 11.051 3.243 1.00 92.31 104 VAL A O 1
ATOM 812 N N . GLN A 1 105 ? 8.530 10.110 5.023 1.00 89.62 105 GLN A N 1
ATOM 813 C CA . GLN A 1 105 ? 9.438 11.223 5.301 1.00 89.62 105 GLN A CA 1
ATOM 814 C C . GLN A 1 105 ? 10.879 10.744 5.184 1.00 89.62 105 GLN A C 1
ATOM 816 O O . GLN A 1 105 ? 11.283 9.793 5.856 1.00 89.62 105 GLN A O 1
ATOM 821 N N . GLN A 1 106 ? 11.669 11.402 4.340 1.00 87.75 106 GLN A N 1
ATOM 822 C CA . GLN A 1 106 ? 13.096 11.131 4.222 1.00 87.75 106 GLN A CA 1
ATOM 823 C C . GLN A 1 106 ? 13.840 11.675 5.442 1.00 87.75 106 GLN A C 1
ATOM 825 O O . GLN A 1 106 ? 13.768 12.863 5.742 1.00 87.75 106 GLN A O 1
ATOM 830 N N . THR A 1 107 ? 14.552 10.798 6.147 1.00 88.31 107 THR A N 1
ATOM 831 C CA . THR A 1 107 ? 15.311 11.159 7.353 1.00 88.31 107 THR A CA 1
ATOM 832 C C . THR A 1 107 ? 16.757 11.524 7.035 1.00 88.31 107 THR A C 1
ATOM 834 O O . THR A 1 107 ? 17.376 12.271 7.786 1.00 88.31 107 THR A O 1
ATOM 837 N N . SER A 1 108 ? 17.296 11.029 5.916 1.00 85.81 108 SER A N 1
ATOM 838 C CA . SER A 1 108 ? 18.618 11.409 5.418 1.00 85.81 108 SER A CA 1
ATOM 839 C C . SER A 1 108 ? 18.698 11.338 3.884 1.00 85.81 108 SER A C 1
ATOM 841 O O . SER A 1 108 ? 18.338 10.308 3.298 1.00 85.81 108 SER A O 1
ATOM 843 N N . PRO A 1 109 ? 19.206 12.396 3.222 1.00 79.94 109 PRO A N 1
ATOM 844 C CA . PRO A 1 109 ? 19.519 12.399 1.793 1.00 79.94 109 PRO A CA 1
ATOM 845 C C . PRO A 1 109 ? 20.577 11.375 1.383 1.00 79.94 109 PRO A C 1
ATOM 847 O O . PRO A 1 109 ? 20.465 10.767 0.325 1.00 79.94 109 PRO A O 1
ATOM 850 N N . THR A 1 110 ? 21.593 11.168 2.220 1.00 86.19 110 THR A N 1
ATOM 851 C CA . THR A 1 110 ? 22.803 10.422 1.849 1.00 86.19 110 THR A CA 1
ATOM 852 C C . THR A 1 110 ? 22.678 8.924 2.076 1.00 86.19 110 THR A C 1
ATOM 854 O O . THR A 1 110 ? 23.154 8.140 1.264 1.00 86.19 110 THR A O 1
ATOM 857 N N . SER A 1 111 ? 22.021 8.510 3.161 1.00 80.56 111 SER A N 1
ATOM 858 C CA . SER A 1 111 ? 21.840 7.091 3.493 1.00 80.56 111 SER A CA 1
ATOM 859 C C . SER A 1 111 ? 20.559 6.498 2.923 1.00 80.56 111 SER A C 1
ATOM 861 O O . SER A 1 111 ? 20.257 5.340 3.199 1.00 80.56 111 SER A O 1
ATOM 863 N N . PHE A 1 112 ? 19.801 7.291 2.156 1.00 80.19 112 PHE A N 1
ATOM 864 C CA . PHE A 1 112 ? 18.516 6.898 1.599 1.00 80.19 112 PHE A CA 1
ATOM 865 C C . PHE A 1 112 ? 17.661 6.216 2.675 1.00 80.19 112 PHE A C 1
ATOM 867 O O . PHE A 1 112 ? 17.207 5.095 2.483 1.00 80.19 112 PHE A O 1
ATOM 874 N N . ASN A 1 113 ? 17.496 6.854 3.836 1.00 86.62 113 ASN A N 1
ATOM 875 C CA . ASN A 1 113 ? 16.665 6.351 4.930 1.00 86.62 113 ASN A CA 1
ATOM 876 C C . ASN A 1 113 ? 15.358 7.153 4.993 1.00 86.62 113 ASN A C 1
ATOM 878 O O . ASN A 1 113 ? 15.355 8.370 4.773 1.00 86.62 113 ASN A O 1
ATOM 882 N N . SER A 1 114 ? 14.251 6.476 5.292 1.00 88.38 114 SER A N 1
ATOM 883 C CA . SER A 1 114 ? 12.936 7.100 5.404 1.00 88.38 114 SER A CA 1
ATOM 884 C C . SER A 1 114 ? 12.126 6.497 6.533 1.00 88.38 114 SER A C 1
ATOM 886 O O . SER A 1 114 ? 12.075 5.281 6.701 1.00 88.38 114 SER A O 1
ATOM 888 N N . SER A 1 115 ? 11.444 7.370 7.265 1.00 90.25 115 SER A N 1
ATOM 889 C CA . SER A 1 115 ? 10.387 6.979 8.187 1.00 90.25 115 SER A CA 1
ATOM 890 C C . SER A 1 115 ? 9.064 6.890 7.432 1.00 90.25 115 SER A C 1
ATOM 892 O O . SER A 1 115 ? 8.762 7.749 6.602 1.00 90.25 115 SER A O 1
ATOM 894 N N . ILE A 1 116 ? 8.287 5.850 7.716 1.00 92.19 116 ILE A N 1
ATOM 895 C CA . ILE A 1 116 ? 6.970 5.620 7.121 1.00 92.19 116 ILE A CA 1
ATOM 896 C C . ILE A 1 116 ? 5.948 5.694 8.246 1.00 92.19 116 ILE A C 1
ATOM 898 O O . ILE A 1 116 ? 6.138 5.080 9.294 1.00 92.19 116 ILE A O 1
ATOM 902 N N . ARG A 1 117 ? 4.885 6.464 8.031 1.00 93.00 117 ARG A N 1
ATOM 903 C CA . ARG A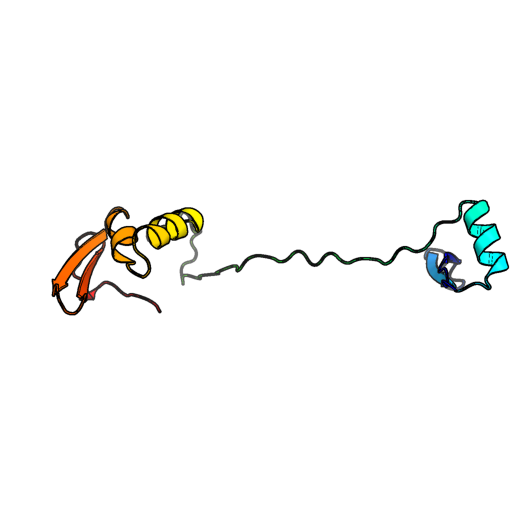 1 117 ? 3.765 6.627 8.957 1.00 93.00 117 ARG A CA 1
ATOM 904 C C . ARG A 1 117 ? 2.495 6.171 8.269 1.00 93.00 117 ARG A C 1
ATOM 906 O O . ARG A 1 117 ? 2.256 6.532 7.119 1.00 93.00 117 ARG A O 1
ATOM 913 N N . ILE A 1 118 ? 1.676 5.406 8.976 1.00 93.12 118 ILE A N 1
ATOM 914 C CA . ILE A 1 118 ? 0.420 4.867 8.454 1.00 93.12 118 ILE A CA 1
ATOM 915 C C . ILE A 1 118 ? -0.713 5.410 9.318 1.00 93.12 118 ILE A C 1
ATOM 917 O O . ILE A 1 118 ? -0.675 5.297 10.540 1.00 93.12 118 ILE A O 1
ATOM 921 N N . GLN A 1 119 ? -1.707 6.035 8.688 1.00 90.88 119 GLN A N 1
ATOM 922 C CA . GLN A 1 119 ? -2.862 6.655 9.346 1.00 90.88 119 GLN A CA 1
ATOM 923 C C . GLN A 1 119 ? -2.475 7.683 10.428 1.00 90.88 119 GLN A C 1
ATOM 925 O O . GLN A 1 119 ? -3.145 7.820 11.447 1.00 90.88 119 GLN A O 1
ATOM 930 N N . GLY A 1 120 ? -1.353 8.386 10.235 1.00 90.12 120 GLY A N 1
ATOM 931 C CA . GLY A 1 120 ? -0.827 9.357 11.203 1.00 90.12 120 GLY A CA 1
ATOM 932 C C . GLY A 1 120 ? -0.135 8.743 12.427 1.00 90.12 120 GLY A C 1
ATOM 933 O O . GLY A 1 120 ? 0.374 9.490 13.264 1.00 90.12 120 GLY A O 1
ATOM 934 N N . LEU A 1 121 ? -0.061 7.411 12.530 1.00 92.69 121 LEU A N 1
ATOM 935 C CA . LEU A 1 121 ? 0.710 6.735 13.569 1.00 92.69 121 LEU A CA 1
ATOM 936 C C . LEU A 1 121 ? 2.209 6.832 13.281 1.00 92.69 121 LEU A C 1
ATOM 938 O O . LEU A 1 121 ? 2.657 6.799 12.136 1.00 92.69 121 LEU A O 1
ATOM 942 N N . ASP A 1 122 ? 2.985 6.937 14.353 1.00 91.62 122 ASP A N 1
ATOM 943 C CA . ASP A 1 122 ? 4.440 6.989 14.290 1.00 91.62 122 ASP A CA 1
ATOM 944 C C . ASP A 1 122 ? 5.041 5.701 13.690 1.00 91.62 122 ASP A C 1
ATOM 946 O O . ASP A 1 122 ? 4.464 4.613 13.790 1.00 91.62 122 ASP A O 1
ATOM 950 N N . GLY A 1 123 ? 6.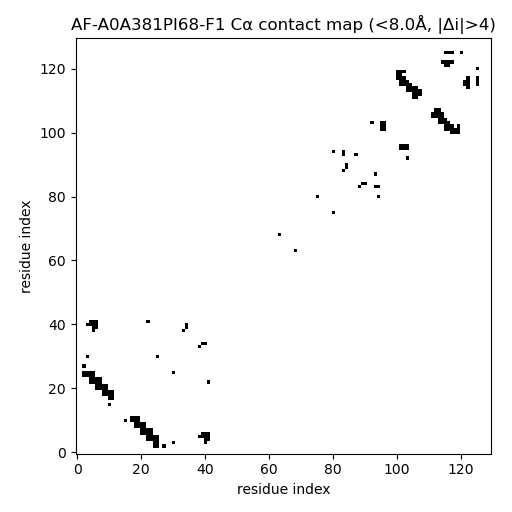234 5.808 13.101 1.00 89.19 123 GLY A N 1
ATOM 951 C CA . GLY A 1 123 ? 6.877 4.717 12.363 1.00 89.19 123 GLY A CA 1
ATOM 952 C C . GLY A 1 123 ? 7.198 3.489 13.212 1.00 89.19 123 GLY A C 1
ATOM 953 O O . GLY A 1 123 ? 7.247 2.384 12.685 1.00 89.19 123 GLY A O 1
ATOM 954 N N . LYS A 1 124 ? 7.303 3.641 14.539 1.00 90.94 124 LYS A N 1
ATOM 955 C CA . LYS A 1 124 ? 7.448 2.513 15.478 1.00 90.94 124 LYS A CA 1
ATOM 956 C C . LYS A 1 124 ? 6.274 1.524 15.456 1.00 90.94 124 LYS A C 1
ATOM 958 O O . LYS A 1 124 ? 6.433 0.394 15.902 1.00 90.94 124 LYS A O 1
ATOM 963 N N . TYR A 1 125 ? 5.107 1.948 14.970 1.00 92.69 125 TYR A N 1
ATOM 964 C CA . TYR A 1 125 ? 3.921 1.102 14.805 1.00 92.69 125 TYR A CA 1
ATOM 965 C C . TYR A 1 125 ? 3.771 0.562 13.378 1.00 92.69 125 TYR A C 1
ATOM 967 O O . TYR A 1 125 ? 2.802 -0.134 13.082 1.00 92.69 125 TYR A O 1
ATOM 975 N N . THR A 1 126 ? 4.712 0.886 12.490 1.00 91.00 126 THR A N 1
ATOM 976 C CA . THR A 1 126 ? 4.745 0.390 11.116 1.00 91.00 126 THR A CA 1
ATOM 977 C C . THR A 1 126 ? 5.722 -0.772 11.026 1.00 91.00 126 THR A C 1
ATOM 979 O O . THR A 1 126 ? 6.864 -0.678 11.472 1.00 91.00 126 THR A O 1
ATOM 982 N N . GLN A 1 127 ? 5.283 -1.870 10.418 1.00 89.56 127 GLN A N 1
ATOM 983 C CA . GLN A 1 127 ? 6.121 -3.033 10.159 1.00 89.56 127 GLN A CA 1
ATOM 984 C C . GLN A 1 127 ? 6.296 -3.209 8.653 1.00 89.56 127 GLN A C 1
ATOM 986 O O . GLN A 1 127 ? 5.315 -3.298 7.918 1.00 89.56 127 GLN A O 1
ATOM 991 N N . LEU A 1 128 ? 7.550 -3.299 8.213 1.00 86.25 128 LEU A N 1
ATOM 992 C CA . LEU A 1 128 ? 7.896 -3.746 6.868 1.00 86.25 128 LEU A CA 1
ATOM 993 C C . LEU A 1 128 ? 8.281 -5.222 6.940 1.00 86.25 128 LEU A C 1
ATOM 995 O O . LEU A 1 128 ? 9.147 -5.604 7.727 1.00 86.25 128 LEU A O 1
ATOM 999 N N . LEU A 1 129 ? 7.612 -6.044 6.139 1.00 85.00 129 LEU A N 1
ATOM 1000 C CA . LEU A 1 129 ? 7.950 -7.452 5.959 1.00 85.00 129 LEU A CA 1
ATOM 1001 C C . LEU A 1 129 ? 8.869 -7.562 4.738 1.00 85.00 129 LEU A C 1
ATOM 1003 O O . LEU A 1 129 ? 8.646 -6.862 3.750 1.00 85.00 129 LEU A O 1
ATOM 1007 N N . ARG A 1 130 ? 9.915 -8.382 4.840 1.00 70.75 130 ARG A N 1
ATOM 1008 C CA . ARG A 1 130 ? 10.913 -8.608 3.790 1.00 70.75 130 ARG A CA 1
ATOM 1009 C C . ARG A 1 130 ? 10.911 -10.070 3.382 1.00 70.75 130 ARG A C 1
ATOM 1011 O O . ARG A 1 130 ? 10.660 -10.902 4.283 1.00 70.75 130 ARG A O 1
#

Radius of gyration: 31.15 Å; Cα contacts (8 Å, |Δi|>4): 107; chains: 1; bounding box: 44×73×60 Å

Mean predicted aligned error: 16.44 Å

InterPro domains:
  IPR037066 TonB-dependent receptor, plug domain superfamily [G3DSA:2.170.130.10] (45-130)

Sequence (130 aa):
MATSLFLATTRDIHNRKKNVVSTINLSGWVSILLVLLGFPQAGPIFAQQEIVEEIVVKSTRNRRSFEGQPTRVEVLGGEEINEKANMKPGDIRMLLNETTGIQVQQTSPTSFNSSIRIQGLDGKYTQLLR

Secondary structure (DSSP, 8-state):
-PPPEEEEEEE-SS-TT-EEEEEEE--HHHHHHHHHTTPPB-------------------SSSS-GGG-SS------HHHHHHHHHHSTT-HHHHHHHSTTEEEEEEETTTTEEEEEETTB-GGG-----

Solvent-accessible surface area (backbone atoms only — not comparable to full-atom values): 8792 Å² total; per-residue (Å²): 132,88,84,59,43,33,66,42,78,45,74,40,88,91,42,88,88,45,75,47,78,46,77,44,81,55,62,72,72,59,46,54,53,39,54,75,72,66,55,65,65,58,69,82,84,76,79,78,78,78,84,76,75,91,81,87,84,84,86,68,104,58,100,60,59,78,93,68,50,95,66,91,82,86,83,84,52,71,67,60,52,49,55,50,36,70,75,42,70,91,51,66,61,64,61,44,55,73,37,85,61,38,46,71,45,77,75,37,89,85,77,73,38,66,49,47,24,55,74,85,39,61,42,92,80,55,81,85,86,130